Protein AF-A0A0D0N299-F1 (afdb_monomer_lite)

pLDDT: mean 70.15, std 23.51, range [32.84, 98.0]

Organism: Variovorax paradoxus (NCBI:txid34073)

Foldseek 3Di:
DDDDPDPDPDPDPDPPPPPPLVNVLVVLVVVLVVLVVVLVVLVVLLVVLVVQLVVCVVVVNPVSNVVSVVVNVVSVVVNVVSVVVSVVSVVVSVVVVVCPDPDDDDDDDDDPDDPPPPDPPVCVVVPPPPPPDPDPDDDDDDDDDDDDDDDDDDDDDDD

Sequence (159 aa):
MLHADRVRAQAGPLASHIIAPPVQAVRDDDRVEILRQELKRSEEQLQSLVRRKAERLIANDMQGANESEAQRLRTLDDIAGLKREIGMTSAVAGRAIALKPPAPQAKNRPTLNMDAAQAPWWDVYRSRTHAGLPVSRAGSTLSDYGARNAPELPTGVSP

Secondary structure (DSSP, 8-state):
--------------------HHHHHHHHHHHHHHHHHHHHHHHHHHHHHHHHHHHHHHTT-HHHHHHHHHHHHHHHHHHHHHHHHHHHHHHHHHHHHH-PPPP-----------------TTGGGTGGG------------------------------

Structure (mmCIF, N/CA/C/O backbone):
data_AF-A0A0D0N299-F1
#
_entry.id   AF-A0A0D0N299-F1
#
loop_
_atom_site.group_PDB
_atom_site.id
_atom_site.type_symbol
_atom_site.label_atom_id
_atom_site.label_alt_id
_atom_site.label_comp_id
_atom_site.label_asym_id
_atom_site.label_entity_id
_atom_site.label_seq_id
_atom_site.pdbx_PDB_ins_code
_atom_site.Cartn_x
_atom_site.Cartn_y
_atom_site.Cartn_z
_atom_site.occupancy
_atom_site.B_iso_or_equiv
_atom_site.auth_seq_id
_atom_site.auth_comp_id
_atom_site.auth_asym_id
_atom_site.auth_atom_id
_atom_site.pdbx_PDB_model_num
ATOM 1 N N . MET A 1 1 ? -6.117 44.208 -52.120 1.00 37.44 1 MET A N 1
ATOM 2 C CA . MET A 1 1 ? -6.739 43.055 -51.431 1.00 37.44 1 MET A CA 1
ATOM 3 C C . MET A 1 1 ? -5.729 41.920 -51.380 1.00 37.44 1 MET A C 1
ATOM 5 O O . MET A 1 1 ? -4.938 41.782 -52.301 1.00 37.44 1 MET A O 1
ATOM 9 N N . LEU A 1 2 ? -5.691 41.242 -50.237 1.00 38.59 2 LEU A N 1
ATOM 10 C CA . LEU A 1 2 ? -4.533 40.606 -49.602 1.00 38.59 2 LEU A CA 1
ATOM 11 C C . LEU A 1 2 ? -3.988 39.369 -50.337 1.00 38.59 2 LEU A C 1
ATOM 13 O O . LEU A 1 2 ? -4.752 38.532 -50.810 1.00 38.59 2 LEU A O 1
ATOM 17 N N . HIS A 1 3 ? -2.657 39.258 -50.384 1.00 39.25 3 HIS A N 1
ATOM 18 C CA . HIS A 1 3 ? -1.937 38.036 -50.738 1.00 39.25 3 HIS A CA 1
ATOM 19 C C . HIS A 1 3 ? -2.139 36.989 -49.636 1.00 39.25 3 HIS A C 1
ATOM 21 O O . HIS A 1 3 ? -1.927 37.270 -48.459 1.00 39.25 3 HIS A O 1
ATOM 27 N N . ALA A 1 4 ? -2.571 35.789 -50.018 1.00 44.50 4 ALA A N 1
ATOM 28 C CA . ALA A 1 4 ? -2.660 34.652 -49.116 1.00 44.50 4 ALA A CA 1
ATOM 29 C C . ALA A 1 4 ? -1.300 33.942 -49.076 1.00 44.50 4 ALA A C 1
ATOM 31 O O . ALA A 1 4 ? -1.006 33.095 -49.922 1.00 44.50 4 ALA A O 1
ATOM 32 N N . ASP A 1 5 ? -0.472 34.300 -48.095 1.00 44.56 5 ASP A N 1
ATOM 33 C CA . ASP A 1 5 ? 0.748 33.565 -47.772 1.00 44.56 5 ASP A CA 1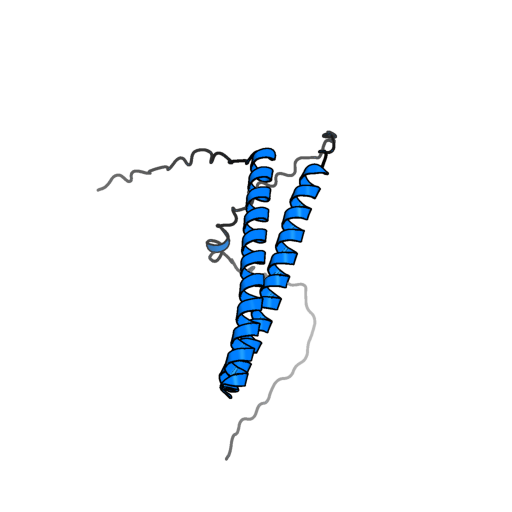
ATOM 34 C C . ASP A 1 5 ? 0.394 32.171 -47.247 1.00 44.56 5 ASP A C 1
ATOM 36 O O . ASP A 1 5 ? -0.141 31.979 -46.152 1.00 44.56 5 ASP A O 1
ATOM 40 N N . ARG A 1 6 ? 0.697 31.160 -48.059 1.00 47.75 6 ARG A N 1
ATOM 41 C CA . ARG A 1 6 ? 0.555 29.751 -47.706 1.00 47.75 6 ARG A CA 1
ATOM 42 C C . ARG A 1 6 ? 1.780 29.327 -46.897 1.00 47.75 6 ARG A C 1
ATOM 44 O O . ARG A 1 6 ? 2.748 28.815 -47.454 1.00 47.75 6 ARG A O 1
ATOM 51 N N . VAL A 1 7 ? 1.738 29.514 -45.578 1.00 51.88 7 VAL A N 1
ATOM 52 C CA . VAL A 1 7 ? 2.758 28.978 -44.662 1.00 51.88 7 VAL A CA 1
ATOM 53 C C . VAL A 1 7 ? 2.653 27.450 -44.644 1.00 51.88 7 VAL A C 1
ATOM 55 O O . VAL A 1 7 ? 1.830 26.855 -43.951 1.00 51.88 7 VAL A O 1
ATOM 58 N N . ARG A 1 8 ? 3.484 26.793 -45.456 1.00 47.22 8 ARG A N 1
ATOM 59 C CA . ARG A 1 8 ? 3.685 25.343 -45.436 1.00 47.22 8 ARG A CA 1
ATOM 60 C C . ARG A 1 8 ? 4.637 25.017 -44.286 1.00 47.22 8 ARG A C 1
ATOM 62 O O . ARG A 1 8 ? 5.850 25.092 -44.453 1.00 47.22 8 ARG A O 1
ATOM 69 N N . ALA A 1 9 ? 4.093 24.657 -43.125 1.00 50.94 9 ALA A N 1
ATOM 70 C CA . ALA A 1 9 ? 4.882 24.082 -42.042 1.00 50.94 9 ALA A CA 1
ATOM 71 C C . ALA A 1 9 ? 5.461 22.736 -42.513 1.00 50.94 9 ALA A C 1
ATOM 73 O O . ALA A 1 9 ? 4.742 21.744 -42.637 1.00 50.94 9 ALA A O 1
ATOM 74 N N . GLN A 1 10 ? 6.754 22.712 -42.838 1.00 46.56 10 GLN A N 1
ATOM 75 C CA . GLN A 1 10 ? 7.488 21.464 -43.009 1.00 46.56 10 GLN A CA 1
ATOM 76 C C . GLN A 1 10 ? 7.673 20.851 -41.621 1.00 46.56 10 GLN A C 1
ATOM 78 O O . GLN A 1 10 ? 8.507 21.303 -40.840 1.00 46.56 10 GLN A O 1
ATOM 83 N N . ALA A 1 11 ? 6.867 19.842 -41.294 1.00 56.28 11 ALA A N 1
ATOM 84 C CA . ALA A 1 11 ? 7.153 18.971 -40.167 1.00 56.28 11 ALA A CA 1
ATOM 85 C C . ALA A 1 11 ? 8.414 18.169 -40.519 1.00 56.28 11 ALA A C 1
ATOM 87 O O . ALA A 1 11 ? 8.369 17.265 -41.354 1.00 56.28 11 ALA A O 1
ATOM 88 N N . GLY A 1 12 ? 9.551 18.555 -39.938 1.00 53.91 12 GLY A N 1
ATOM 89 C CA . GLY A 1 12 ? 10.775 17.763 -40.007 1.00 53.91 12 GLY A CA 1
ATOM 90 C C . GLY A 1 12 ? 10.549 16.368 -39.410 1.00 53.91 12 GLY A C 1
ATOM 91 O O . GLY A 1 12 ? 9.639 16.196 -38.592 1.00 53.91 12 GLY A O 1
ATOM 92 N N . PRO A 1 13 ? 11.343 15.361 -39.810 1.00 51.72 13 PRO A N 1
ATOM 93 C CA . PRO A 1 13 ? 11.196 14.009 -39.294 1.00 51.72 13 PRO A CA 1
ATOM 94 C C . PRO A 1 13 ? 11.339 14.034 -37.769 1.00 51.72 13 PRO A C 1
ATOM 96 O O . PRO A 1 13 ? 12.383 14.412 -37.237 1.00 51.72 13 PRO A O 1
ATOM 99 N N . LEU A 1 14 ? 10.267 13.662 -37.064 1.00 59.59 14 LEU A N 1
ATOM 100 C CA . LEU A 1 14 ? 10.288 13.463 -35.621 1.00 59.59 14 LEU A CA 1
ATOM 101 C C . LEU A 1 14 ? 11.310 12.364 -35.341 1.00 59.59 14 LEU A C 1
ATOM 103 O O . LEU A 1 14 ? 11.082 11.204 -35.680 1.00 59.59 14 LEU A O 1
ATOM 107 N N . ALA A 1 15 ? 12.453 12.738 -34.770 1.00 60.88 15 ALA A N 1
ATOM 108 C CA . ALA A 1 15 ? 13.467 11.792 -34.343 1.00 60.88 15 ALA A CA 1
ATOM 109 C C . ALA A 1 15 ? 12.820 10.815 -33.355 1.00 60.88 15 ALA A C 1
ATOM 111 O O . ALA A 1 15 ? 12.559 11.171 -32.204 1.00 60.88 15 ALA A O 1
ATOM 112 N N . SER A 1 16 ? 12.532 9.594 -33.807 1.00 61.53 16 SER A N 1
ATOM 113 C CA . SER A 1 16 ? 12.065 8.507 -32.957 1.00 61.53 16 SER A CA 1
ATOM 114 C C . SER A 1 16 ? 13.128 8.270 -31.887 1.00 61.53 16 SER A C 1
ATOM 116 O O . SER A 1 16 ? 14.170 7.676 -32.164 1.00 61.53 16 SER A O 1
ATOM 118 N N . HIS A 1 17 ? 12.903 8.789 -30.681 1.00 61.56 17 HIS A N 1
ATOM 119 C CA . HIS A 1 17 ? 13.788 8.571 -29.543 1.00 61.56 17 HIS A CA 1
ATOM 120 C C . HIS A 1 17 ? 13.582 7.140 -29.050 1.00 61.56 17 HIS A C 1
ATOM 122 O O . HIS A 1 17 ? 12.829 6.878 -28.115 1.00 61.56 17 HIS A O 1
ATOM 128 N N . ILE A 1 18 ? 14.221 6.195 -29.734 1.00 73.44 18 ILE A N 1
ATOM 129 C CA . ILE A 1 18 ? 14.328 4.815 -29.279 1.00 73.44 18 ILE A CA 1
ATOM 130 C C . ILE A 1 18 ? 15.305 4.838 -28.105 1.00 73.44 18 ILE A C 1
ATOM 132 O O . ILE A 1 18 ? 16.503 5.056 -28.283 1.00 73.44 18 ILE A O 1
ATOM 136 N N . ILE A 1 19 ? 14.786 4.664 -26.891 1.00 73.94 19 ILE A N 1
ATOM 137 C CA . ILE A 1 19 ? 15.621 4.505 -25.701 1.00 73.94 19 ILE A CA 1
ATOM 138 C C . ILE A 1 19 ? 16.366 3.181 -25.850 1.00 73.94 19 ILE A C 1
ATOM 140 O O . ILE A 1 19 ? 15.757 2.137 -26.086 1.00 73.94 19 ILE A O 1
ATOM 144 N N . ALA A 1 20 ? 17.691 3.226 -25.729 1.00 79.69 20 ALA A N 1
ATOM 145 C CA . ALA A 1 20 ? 18.498 2.023 -25.797 1.00 79.69 20 ALA A CA 1
ATOM 146 C C . ALA A 1 20 ? 18.084 1.054 -24.667 1.00 79.69 20 ALA A C 1
ATOM 148 O O . ALA A 1 20 ? 17.935 1.499 -23.527 1.00 79.69 20 ALA A O 1
ATOM 149 N N . PRO A 1 21 ? 17.961 -0.260 -24.933 1.00 80.81 21 PRO A N 1
ATOM 150 C CA . PRO A 1 21 ? 17.620 -1.260 -23.919 1.00 80.81 21 PRO A CA 1
ATOM 151 C C . PRO A 1 21 ? 18.370 -1.144 -22.575 1.00 80.81 21 PRO A C 1
ATOM 153 O O . PRO A 1 21 ? 17.708 -1.241 -21.544 1.00 80.81 21 PRO A O 1
ATOM 156 N N . PRO A 1 22 ? 19.695 -0.870 -22.518 1.00 79.38 22 PRO A N 1
ATOM 157 C CA . PRO A 1 22 ? 20.379 -0.688 -21.232 1.00 79.38 22 PRO A CA 1
ATOM 158 C C . PRO A 1 22 ? 19.892 0.537 -20.445 1.00 79.38 22 PRO A C 1
ATOM 160 O O . PRO A 1 22 ? 19.849 0.498 -19.222 1.00 79.38 22 PRO A O 1
ATOM 163 N N . VAL A 1 23 ? 19.483 1.613 -21.123 1.00 82.69 23 VAL A N 1
ATOM 164 C CA . VAL A 1 23 ? 18.931 2.811 -20.468 1.00 82.69 23 VAL A CA 1
ATOM 165 C C . VAL A 1 23 ? 17.534 2.528 -19.914 1.00 82.69 23 VAL A C 1
ATOM 167 O O . VAL A 1 23 ? 17.168 3.068 -18.874 1.00 82.69 23 VAL A O 1
ATOM 170 N N . GLN A 1 24 ? 16.759 1.668 -20.581 1.00 85.31 24 GLN A N 1
ATOM 171 C CA . GLN A 1 24 ? 15.460 1.237 -20.073 1.00 85.31 24 GLN A CA 1
ATOM 172 C C . GLN A 1 24 ? 15.607 0.355 -18.825 1.00 85.31 24 GLN A C 1
ATOM 174 O O . GLN A 1 24 ? 14.880 0.572 -17.864 1.00 85.31 24 GLN A O 1
ATOM 179 N N . ALA A 1 25 ? 16.585 -0.556 -18.802 1.00 83.06 25 ALA A N 1
ATOM 180 C CA . ALA A 1 25 ? 16.842 -1.412 -17.642 1.00 83.06 25 ALA A CA 1
ATOM 181 C C . ALA A 1 25 ? 17.165 -0.601 -16.373 1.00 83.06 25 ALA A C 1
ATOM 183 O O . ALA A 1 25 ? 16.574 -0.852 -15.331 1.00 83.06 25 ALA A O 1
ATOM 184 N N . VAL A 1 26 ? 18.010 0.433 -16.481 1.00 88.25 26 VAL A N 1
ATOM 185 C CA . VAL A 1 26 ? 18.323 1.324 -15.344 1.00 88.25 26 VAL A CA 1
ATOM 186 C C . VAL A 1 26 ? 17.066 2.023 -14.811 1.00 88.25 26 VAL A C 1
ATOM 188 O O . VAL A 1 26 ? 16.870 2.113 -13.605 1.00 88.25 26 VAL A O 1
ATOM 191 N N . ARG A 1 27 ? 16.172 2.478 -15.697 1.00 90.50 27 ARG A N 1
ATOM 192 C CA . ARG A 1 27 ? 14.905 3.107 -15.282 1.00 90.50 27 ARG A CA 1
ATOM 193 C C . ARG A 1 27 ? 13.949 2.121 -14.624 1.00 90.50 27 ARG A C 1
ATOM 195 O O . ARG A 1 27 ? 13.213 2.499 -13.716 1.00 90.50 27 ARG A O 1
ATOM 202 N N . ASP A 1 28 ? 13.922 0.888 -15.116 1.00 89.44 28 ASP A N 1
ATOM 203 C CA . ASP A 1 28 ? 13.096 -0.166 -14.539 1.00 89.44 28 ASP A CA 1
ATOM 204 C C . ASP A 1 28 ? 13.610 -0.538 -13.137 1.00 89.44 28 ASP A C 1
ATOM 206 O O . ASP A 1 28 ? 12.798 -0.710 -12.226 1.00 89.44 28 ASP A O 1
ATOM 210 N N . ASP A 1 29 ? 14.931 -0.560 -12.931 1.00 90.38 29 ASP A N 1
ATOM 211 C CA . ASP A 1 29 ? 15.553 -0.743 -11.614 1.00 90.38 29 ASP A CA 1
ATOM 212 C C . ASP A 1 29 ? 15.194 0.405 -10.654 1.00 90.38 29 ASP A C 1
ATOM 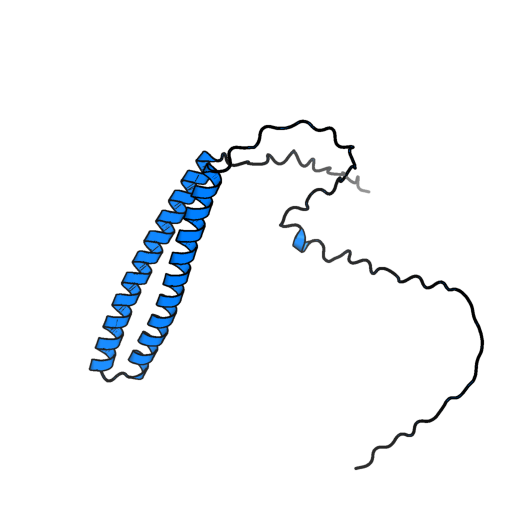214 O O . ASP A 1 29 ? 14.732 0.148 -9.537 1.00 90.38 29 ASP A O 1
ATOM 218 N N . ASP A 1 30 ? 15.305 1.661 -11.103 1.00 93.88 30 ASP A N 1
ATOM 219 C CA . ASP A 1 30 ? 14.897 2.838 -10.320 1.00 93.88 30 ASP A CA 1
ATOM 220 C C . ASP A 1 30 ? 13.414 2.759 -9.923 1.00 93.88 30 ASP A C 1
ATOM 222 O O . ASP A 1 30 ? 13.042 3.024 -8.776 1.00 93.88 30 ASP A O 1
ATOM 226 N N . ARG A 1 31 ? 12.545 2.346 -10.855 1.00 94.88 31 ARG A N 1
ATOM 227 C CA . ARG A 1 31 ? 11.113 2.166 -10.588 1.00 94.88 31 ARG A CA 1
ATOM 228 C C . ARG A 1 31 ? 10.869 1.091 -9.533 1.00 94.88 31 ARG A C 1
ATOM 230 O O . ARG A 1 31 ? 10.040 1.293 -8.648 1.00 94.88 31 ARG A O 1
ATOM 237 N N . VAL A 1 32 ? 11.564 -0.045 -9.612 1.00 94.38 32 VAL A N 1
ATOM 238 C CA . VAL A 1 32 ? 11.444 -1.115 -8.610 1.00 94.38 32 VAL A CA 1
ATOM 239 C C . VAL A 1 32 ? 11.870 -0.615 -7.231 1.00 94.38 32 VAL A C 1
ATOM 241 O O . VAL A 1 32 ? 11.209 -0.937 -6.243 1.00 94.38 32 VAL A O 1
ATOM 244 N N . GLU A 1 33 ? 12.932 0.184 -7.149 1.00 95.62 33 GLU A N 1
ATOM 245 C CA . GLU A 1 33 ? 13.391 0.745 -5.879 1.00 95.62 33 GLU A CA 1
ATOM 246 C C . GLU A 1 33 ? 12.370 1.723 -5.279 1.00 95.62 33 GLU A C 1
ATOM 248 O O . GLU A 1 33 ? 12.040 1.618 -4.097 1.00 95.62 33 GLU A O 1
ATOM 253 N N . ILE A 1 34 ? 11.773 2.595 -6.097 1.00 96.75 34 ILE A N 1
ATOM 254 C CA . ILE A 1 34 ? 10.684 3.484 -5.659 1.00 96.75 34 ILE A CA 1
ATOM 255 C C . ILE A 1 34 ? 9.501 2.668 -5.117 1.00 96.75 34 ILE A C 1
ATOM 257 O O . ILE A 1 34 ? 9.037 2.918 -4.003 1.00 96.75 34 ILE A O 1
ATOM 261 N N . LEU A 1 35 ? 9.058 1.638 -5.845 1.00 96.88 35 LEU A N 1
ATOM 262 C CA . LEU A 1 35 ? 7.946 0.786 -5.410 1.00 96.88 35 LEU A CA 1
ATOM 263 C C . LEU A 1 35 ? 8.247 0.062 -4.087 1.00 96.88 35 LEU A C 1
ATOM 265 O O . LEU A 1 35 ? 7.356 -0.121 -3.257 1.00 96.88 35 LEU A O 1
ATOM 269 N N . ARG A 1 36 ? 9.503 -0.336 -3.848 1.00 97.12 36 ARG A N 1
ATOM 270 C CA . ARG A 1 36 ? 9.925 -0.930 -2.567 1.00 97.12 36 ARG A CA 1
ATOM 271 C C . ARG A 1 36 ? 9.866 0.074 -1.421 1.00 97.12 36 ARG A C 1
ATOM 273 O O . ARG A 1 36 ? 9.441 -0.285 -0.322 1.00 97.12 36 ARG A O 1
ATOM 280 N N . GLN A 1 37 ? 10.265 1.319 -1.662 1.00 98.00 37 GLN A N 1
ATOM 281 C CA . GLN A 1 37 ? 10.177 2.385 -0.662 1.00 98.00 37 GLN A CA 1
ATOM 282 C C . GLN A 1 37 ? 8.719 2.705 -0.311 1.00 98.00 37 GLN A C 1
ATOM 284 O O . GLN A 1 37 ? 8.382 2.843 0.867 1.00 98.00 37 GLN A O 1
ATOM 289 N N . GLU A 1 38 ? 7.836 2.757 -1.309 1.00 97.81 38 GLU A N 1
ATOM 290 C CA . GLU A 1 38 ? 6.395 2.942 -1.108 1.00 97.81 38 GLU A CA 1
ATOM 291 C C . GLU A 1 38 ? 5.758 1.775 -0.349 1.00 97.81 38 GLU A C 1
ATOM 293 O O . GLU A 1 38 ? 4.945 1.990 0.558 1.00 97.81 38 GLU A O 1
ATOM 298 N N . LEU A 1 39 ? 6.171 0.543 -0.659 1.00 97.75 39 LEU A N 1
ATOM 299 C CA . LEU A 1 39 ? 5.739 -0.644 0.071 1.00 97.75 39 LEU A CA 1
ATOM 300 C C . LEU A 1 39 ? 6.128 -0.546 1.550 1.00 97.75 39 LEU A C 1
ATOM 302 O O . LEU A 1 39 ? 5.269 -0.708 2.416 1.00 97.75 39 LEU A O 1
ATOM 306 N N . LYS A 1 40 ? 7.389 -0.210 1.842 1.00 97.94 40 LYS A N 1
ATOM 307 C CA . LYS A 1 40 ? 7.869 -0.039 3.218 1.00 97.94 40 LYS A CA 1
ATOM 308 C C . LYS A 1 40 ? 7.069 1.031 3.966 1.00 97.94 40 LYS A C 1
ATOM 310 O O . LYS A 1 40 ? 6.618 0.791 5.083 1.00 97.94 40 LYS A O 1
ATOM 315 N N . ARG A 1 41 ? 6.830 2.187 3.338 1.00 98.00 41 ARG A N 1
ATOM 316 C CA . ARG A 1 41 ? 6.017 3.265 3.928 1.00 98.00 41 ARG A CA 1
ATOM 317 C C . ARG A 1 41 ? 4.585 2.800 4.226 1.00 98.00 41 ARG A C 1
ATOM 319 O O . ARG A 1 41 ? 4.033 3.143 5.270 1.00 98.00 41 ARG A O 1
ATOM 326 N N . SER A 1 42 ? 3.989 2.005 3.340 1.00 97.38 42 SER A N 1
ATOM 327 C CA . SER A 1 42 ? 2.638 1.461 3.533 1.00 97.38 42 SER A CA 1
ATOM 328 C C . SER A 1 42 ? 2.587 0.436 4.674 1.00 97.38 42 SER A C 1
ATOM 330 O O . SER A 1 42 ? 1.643 0.430 5.466 1.00 97.38 42 SER A O 1
ATOM 332 N N . GLU A 1 43 ? 3.620 -0.397 4.815 1.00 97.31 43 GLU A N 1
ATOM 333 C CA . GLU A 1 43 ? 3.761 -1.341 5.931 1.00 97.31 43 GLU A CA 1
ATOM 334 C C . GLU A 1 43 ? 3.945 -0.613 7.279 1.00 97.31 43 GLU A C 1
ATOM 336 O O . GLU A 1 43 ? 3.323 -0.986 8.276 1.00 97.31 43 GLU A O 1
ATOM 341 N N . GLU A 1 44 ? 4.715 0.477 7.316 1.00 97.62 44 GLU A N 1
ATOM 342 C CA . GLU A 1 44 ? 4.838 1.350 8.495 1.00 97.62 44 GLU A CA 1
ATOM 343 C C . GLU A 1 44 ? 3.497 2.020 8.847 1.00 97.62 44 GLU A C 1
ATOM 345 O O . GLU A 1 44 ? 3.084 2.052 10.013 1.00 97.62 44 GLU A O 1
ATOM 350 N N . GLN A 1 45 ? 2.759 2.497 7.838 1.00 96.62 45 GLN A N 1
ATOM 351 C CA . GLN A 1 45 ? 1.419 3.049 8.026 1.00 96.62 45 GLN A CA 1
ATOM 352 C C . GLN A 1 45 ? 0.468 2.010 8.634 1.00 96.62 45 GLN A C 1
ATOM 354 O O . GLN A 1 45 ? -0.280 2.341 9.558 1.00 96.62 45 GLN A O 1
ATOM 359 N N . LEU A 1 46 ? 0.526 0.753 8.189 1.00 97.06 46 LEU A N 1
ATOM 360 C CA . LEU A 1 46 ? -0.284 -0.335 8.737 1.00 97.06 46 LEU A CA 1
ATOM 361 C C . LEU A 1 46 ? -0.050 -0.516 10.246 1.00 97.06 46 LEU A C 1
ATOM 363 O O . LEU A 1 46 ? -1.012 -0.618 11.012 1.00 97.06 46 LEU A O 1
ATOM 367 N N . GLN A 1 47 ? 1.210 -0.499 10.690 1.00 95.50 47 GLN A N 1
ATOM 368 C CA . GLN A 1 47 ? 1.553 -0.591 12.114 1.00 95.50 47 GLN A CA 1
ATOM 369 C C . GLN A 1 47 ? 0.993 0.595 12.909 1.00 95.50 47 GLN A C 1
ATOM 371 O O . GLN A 1 47 ? 0.432 0.415 13.994 1.00 95.50 47 GLN A O 1
ATOM 376 N N . SER A 1 48 ? 1.078 1.804 12.348 1.00 96.62 48 SER A N 1
ATOM 377 C CA . SER A 1 48 ? 0.525 3.003 12.985 1.00 96.62 48 SER A CA 1
ATOM 378 C C . SER A 1 48 ? -0.998 2.925 13.166 1.00 96.62 48 SER A C 1
ATOM 380 O O . SER A 1 48 ? -1.514 3.334 14.205 1.00 96.62 48 SER A O 1
ATOM 382 N N . LEU A 1 49 ? -1.724 2.343 12.203 1.00 96.06 49 LEU A N 1
ATOM 383 C CA . LEU A 1 49 ? -3.179 2.173 12.269 1.00 96.06 49 LEU A CA 1
ATOM 384 C C . LEU A 1 49 ? -3.590 1.150 13.327 1.00 96.06 49 LEU A C 1
ATOM 386 O O . LEU A 1 49 ? -4.564 1.373 14.045 1.00 96.06 49 LEU A O 1
ATOM 390 N N . VAL A 1 50 ? -2.826 0.063 13.476 1.00 95.94 50 VAL A N 1
ATOM 391 C CA . VAL A 1 50 ? -3.042 -0.918 14.551 1.00 95.94 50 VAL A CA 1
ATOM 392 C C . VAL A 1 50 ? -2.874 -0.258 15.918 1.00 95.94 50 VAL A C 1
ATOM 394 O O . VAL A 1 50 ? -3.732 -0.421 16.787 1.00 95.94 50 VAL A O 1
ATOM 397 N N . ARG A 1 51 ? -1.816 0.542 16.093 1.00 96.50 51 ARG A N 1
ATOM 398 C CA . ARG A 1 51 ? -1.586 1.289 17.334 1.00 96.50 51 ARG A CA 1
ATOM 399 C C . ARG A 1 51 ? -2.713 2.287 17.616 1.00 96.50 51 ARG A C 1
ATOM 401 O O . ARG A 1 51 ? -3.259 2.276 18.714 1.00 96.50 51 ARG A O 1
ATOM 408 N N . ARG A 1 52 ? -3.117 3.087 16.624 1.00 95.62 52 ARG A N 1
ATOM 409 C CA . ARG A 1 52 ? -4.226 4.050 16.763 1.00 95.62 52 ARG A CA 1
ATOM 410 C C . ARG A 1 52 ? -5.543 3.372 17.114 1.00 95.62 52 ARG A C 1
ATOM 412 O O . ARG A 1 52 ? -6.280 3.880 17.950 1.00 95.62 52 ARG A O 1
ATOM 419 N N . LYS A 1 53 ? -5.839 2.213 16.520 1.00 96.50 53 LYS A N 1
ATOM 420 C CA . LYS A 1 53 ? -7.023 1.430 16.886 1.00 96.50 53 LYS A CA 1
ATOM 421 C C . LYS A 1 53 ? -6.978 1.027 18.360 1.00 96.50 53 LYS A C 1
ATOM 423 O O . LYS A 1 53 ? -7.974 1.200 19.051 1.00 96.50 53 LYS A O 1
ATOM 428 N N . ALA A 1 54 ? -5.842 0.521 18.842 1.00 96.25 54 ALA A N 1
ATOM 429 C CA . ALA A 1 54 ? -5.685 0.153 20.248 1.00 96.25 54 ALA A CA 1
ATOM 430 C C . ALA A 1 54 ? -5.866 1.364 21.182 1.00 96.25 54 ALA A C 1
ATOM 432 O O . ALA A 1 54 ? -6.615 1.277 22.150 1.00 96.25 54 ALA A O 1
ATOM 433 N N . GLU A 1 55 ? -5.257 2.507 20.854 1.00 96.50 55 GLU A N 1
ATOM 434 C CA . GLU A 1 55 ? -5.411 3.763 21.605 1.00 96.50 55 GLU A CA 1
ATOM 435 C C . GLU A 1 55 ? -6.878 4.226 21.655 1.00 96.50 55 GLU A C 1
ATOM 437 O O . GLU A 1 55 ? -7.377 4.594 22.718 1.00 96.50 55 GLU A O 1
ATOM 442 N N . ARG A 1 56 ? -7.604 4.139 20.534 1.00 96.06 56 ARG A N 1
ATOM 443 C CA . ARG A 1 56 ? -9.029 4.501 20.460 1.00 96.06 56 ARG A CA 1
ATOM 444 C C . ARG A 1 56 ? -9.929 3.536 21.231 1.00 96.06 56 ARG A C 1
ATOM 446 O O . ARG A 1 56 ? -10.857 3.983 21.896 1.00 96.06 56 ARG A O 1
ATOM 453 N N . LEU A 1 57 ? -9.625 2.237 21.218 1.00 96.12 57 LEU A N 1
ATOM 454 C CA . LEU A 1 57 ? -10.333 1.253 22.045 1.00 96.12 57 LEU A CA 1
ATOM 455 C C . LEU A 1 57 ? -10.133 1.519 23.543 1.00 96.12 57 LEU A C 1
ATOM 457 O O . LEU A 1 57 ? -11.090 1.417 24.304 1.00 96.12 57 LEU A O 1
ATOM 461 N N . ILE A 1 58 ? -8.927 1.917 23.964 1.00 96.88 58 ILE A N 1
ATOM 462 C CA . ILE A 1 58 ? -8.656 2.324 25.355 1.00 96.88 58 ILE A CA 1
ATOM 463 C C . ILE A 1 58 ? -9.456 3.582 25.721 1.00 96.88 58 ILE A C 1
ATOM 465 O O . ILE A 1 58 ? -9.985 3.674 26.825 1.00 96.88 58 ILE A O 1
ATOM 469 N N . ALA A 1 59 ? -9.596 4.527 24.788 1.00 96.75 59 ALA A N 1
ATOM 470 C CA . ALA A 1 59 ? -10.419 5.725 24.956 1.00 96.75 59 ALA A CA 1
ATOM 471 C C . ALA A 1 59 ? -11.939 5.469 24.835 1.00 96.75 59 ALA A C 1
ATOM 473 O O . ALA A 1 59 ? -12.717 6.417 24.918 1.00 96.75 59 ALA A O 1
ATOM 474 N N . ASN A 1 60 ? -12.366 4.214 24.635 1.00 94.88 60 ASN A N 1
ATOM 475 C CA . ASN A 1 60 ? -13.754 3.818 24.367 1.00 94.88 60 ASN A CA 1
ATOM 476 C C . ASN A 1 60 ? -14.382 4.519 23.136 1.00 94.88 60 ASN A C 1
ATOM 478 O O . ASN A 1 60 ? -15.602 4.639 23.017 1.00 94.88 60 ASN A O 1
ATOM 482 N N . ASP A 1 61 ? -13.547 4.972 22.198 1.00 97.44 61 ASP A N 1
ATOM 483 C CA . ASP A 1 61 ? -13.952 5.559 20.922 1.00 97.44 61 ASP A CA 1
ATOM 484 C C . ASP A 1 61 ? -14.139 4.451 19.873 1.00 97.44 61 ASP A C 1
ATOM 486 O O . ASP A 1 61 ? -13.259 4.140 19.061 1.00 97.44 61 ASP A O 1
ATOM 490 N N . MET A 1 62 ? -15.315 3.821 19.909 1.00 96.31 62 MET A N 1
ATOM 491 C CA . MET A 1 62 ? -15.665 2.726 18.998 1.00 96.31 62 MET A CA 1
ATOM 492 C C . MET A 1 62 ? -15.774 3.173 17.538 1.00 96.31 62 MET A C 1
ATOM 494 O O . MET A 1 62 ? -15.407 2.415 16.637 1.00 96.31 62 MET A O 1
ATOM 498 N N . GLN A 1 63 ? -16.247 4.397 17.283 1.00 97.19 63 GLN A N 1
ATOM 499 C CA . GLN A 1 63 ? -16.337 4.920 15.921 1.00 97.19 63 GLN A CA 1
ATOM 500 C C . GLN A 1 63 ? -14.938 5.095 15.336 1.00 97.19 63 GLN A C 1
ATOM 502 O O . GLN A 1 63 ? -14.643 4.580 14.254 1.00 97.19 63 GLN A O 1
ATOM 507 N N . GLY A 1 64 ? -14.042 5.734 16.080 1.00 96.25 64 GLY A N 1
ATOM 508 C CA . GLY A 1 64 ? -12.684 5.916 15.622 1.00 96.25 64 GLY A CA 1
ATOM 509 C C . GLY A 1 64 ? -11.905 4.596 15.517 1.00 96.25 64 GLY A C 1
ATOM 510 O O . GLY A 1 64 ? -11.043 4.463 14.636 1.00 96.25 64 GLY A O 1
ATOM 511 N N . ALA A 1 65 ? -12.181 3.602 16.362 1.00 96.06 65 ALA A N 1
ATOM 512 C CA . ALA A 1 65 ? -11.601 2.267 16.216 1.00 96.06 65 ALA A CA 1
ATOM 513 C C . ALA A 1 65 ? -12.033 1.599 14.894 1.00 96.06 65 ALA A C 1
ATOM 515 O O . ALA A 1 65 ? -11.195 1.018 14.197 1.00 96.06 65 ALA A O 1
ATOM 516 N N . ASN A 1 66 ? -13.305 1.743 14.509 1.00 96.75 66 ASN A N 1
ATOM 517 C CA . ASN A 1 66 ? -13.837 1.227 13.245 1.00 96.75 66 ASN A CA 1
ATOM 518 C C . ASN A 1 66 ? -13.249 1.949 12.026 1.00 96.75 66 ASN A C 1
ATOM 520 O O . ASN A 1 66 ? -12.878 1.300 11.050 1.00 96.75 66 ASN A O 1
ATOM 524 N N . GLU A 1 67 ? -13.096 3.273 12.085 1.00 96.81 67 GLU A N 1
ATOM 525 C CA . GLU A 1 67 ? -12.443 4.052 11.024 1.00 96.81 67 GLU A CA 1
ATOM 526 C C . GLU A 1 67 ? -10.987 3.621 10.811 1.00 96.81 67 GLU A C 1
ATOM 528 O O . GLU A 1 67 ? -10.543 3.452 9.672 1.00 96.81 67 GLU A O 1
ATOM 533 N N . SER A 1 68 ? -10.257 3.390 11.909 1.00 95.75 68 SER A N 1
ATOM 534 C CA . SER A 1 68 ? -8.869 2.918 11.859 1.00 95.75 68 SER A CA 1
ATOM 535 C C . SER A 1 68 ? -8.778 1.526 11.228 1.00 95.75 68 SER A C 1
ATOM 537 O O . SER A 1 68 ? -7.877 1.275 10.430 1.00 95.75 68 SER A O 1
ATOM 539 N N . GLU A 1 69 ? -9.729 0.633 11.525 1.00 95.94 69 GLU A N 1
ATOM 540 C CA . GLU A 1 69 ? -9.801 -0.688 10.888 1.00 95.94 69 GLU A CA 1
ATOM 541 C C . GLU A 1 69 ? -10.165 -0.590 9.399 1.00 95.94 69 GLU A C 1
ATOM 543 O O . GLU A 1 69 ? -9.532 -1.238 8.571 1.00 95.94 69 GLU A O 1
ATOM 548 N N . ALA A 1 70 ? -11.126 0.258 9.026 1.00 97.12 70 ALA A N 1
ATOM 549 C CA . ALA A 1 70 ? -11.485 0.468 7.624 1.00 97.12 70 ALA A CA 1
ATOM 550 C C . ALA A 1 70 ? -10.303 1.022 6.811 1.00 97.12 70 ALA A C 1
ATOM 552 O O . ALA A 1 70 ? -10.085 0.639 5.661 1.00 97.12 70 ALA A O 1
ATOM 553 N N . GLN A 1 71 ? -9.507 1.916 7.404 1.00 97.12 71 GLN A N 1
ATOM 554 C CA . GLN A 1 71 ? -8.268 2.383 6.789 1.00 97.12 71 GLN A CA 1
ATOM 555 C C . GLN A 1 71 ? -7.214 1.272 6.711 1.00 97.12 71 GLN A C 1
ATOM 557 O O . GLN A 1 71 ? -6.544 1.162 5.688 1.00 97.12 71 GLN A O 1
ATOM 562 N N . ARG A 1 72 ? -7.116 0.410 7.733 1.00 97.19 72 ARG A N 1
ATOM 563 C CA . ARG A 1 72 ? -6.213 -0.750 7.743 1.00 97.19 72 ARG A CA 1
ATOM 564 C C . ARG A 1 72 ? -6.479 -1.683 6.564 1.00 97.19 72 ARG A C 1
ATOM 566 O O . ARG A 1 72 ? -5.535 -2.074 5.886 1.00 97.19 72 ARG A O 1
ATOM 573 N N . LEU A 1 73 ? -7.747 -2.004 6.305 1.00 97.31 73 LEU A N 1
ATOM 574 C CA . LEU A 1 73 ? -8.148 -2.869 5.191 1.00 97.31 73 LEU A CA 1
ATOM 575 C C . LEU A 1 73 ? -7.755 -2.271 3.834 1.00 97.31 73 LEU A C 1
ATOM 577 O O . LEU A 1 73 ? -7.131 -2.955 3.032 1.00 97.31 73 LEU A O 1
ATOM 581 N N . ARG A 1 74 ? -8.009 -0.974 3.620 1.00 97.50 74 ARG A N 1
ATOM 582 C CA . ARG A 1 74 ? -7.580 -0.279 2.392 1.00 97.50 74 ARG A CA 1
ATOM 583 C C . ARG A 1 74 ? -6.063 -0.315 2.204 1.00 97.50 74 ARG A C 1
ATOM 585 O O . ARG A 1 74 ? -5.589 -0.660 1.132 1.00 97.50 74 ARG A O 1
ATOM 592 N N . THR A 1 75 ? -5.298 -0.048 3.264 1.00 97.50 75 THR A N 1
ATOM 593 C CA . THR A 1 75 ? -3.829 -0.117 3.203 1.00 97.50 75 THR A CA 1
ATOM 594 C C . THR A 1 75 ? -3.323 -1.534 2.893 1.00 97.50 75 THR A C 1
ATOM 596 O O . THR A 1 75 ? -2.299 -1.678 2.231 1.00 97.50 75 THR A O 1
ATOM 599 N N . LEU A 1 76 ? -4.024 -2.592 3.316 1.00 97.94 76 LEU A N 1
ATOM 600 C CA . LEU A 1 76 ? -3.678 -3.966 2.929 1.00 97.94 76 LEU A CA 1
ATOM 601 C C . LEU A 1 76 ? -3.906 -4.226 1.434 1.00 97.94 76 LEU A C 1
ATOM 603 O O . LEU A 1 76 ? -3.069 -4.877 0.803 1.00 97.94 76 LEU A O 1
ATOM 607 N N . ASP A 1 77 ? -4.989 -3.697 0.866 1.00 97.56 77 ASP A N 1
ATOM 608 C CA . ASP A 1 77 ? -5.257 -3.791 -0.572 1.00 97.56 77 ASP A CA 1
ATOM 609 C C . ASP A 1 77 ? -4.195 -3.039 -1.389 1.00 97.56 77 ASP A C 1
ATOM 611 O O . ASP A 1 77 ? -3.685 -3.578 -2.378 1.00 97.56 77 ASP A O 1
ATOM 615 N N . ASP A 1 78 ? -3.790 -1.850 -0.931 1.00 96.94 78 ASP A N 1
ATOM 616 C CA . ASP A 1 78 ? -2.711 -1.060 -1.537 1.00 96.94 78 ASP A CA 1
ATOM 617 C C . ASP A 1 78 ? -1.377 -1.826 -1.507 1.00 96.94 78 ASP A C 1
ATOM 619 O O . ASP A 1 78 ? -0.705 -1.960 -2.531 1.00 96.94 78 ASP A O 1
ATOM 623 N N . ILE A 1 79 ? -1.022 -2.422 -0.360 1.00 97.75 79 ILE A N 1
ATOM 624 C CA . ILE A 1 79 ? 0.169 -3.277 -0.211 1.00 97.75 79 ILE A CA 1
ATOM 625 C C . ILE A 1 79 ? 0.126 -4.454 -1.192 1.00 97.75 79 ILE A C 1
ATOM 627 O O . ILE A 1 79 ? 1.137 -4.783 -1.820 1.00 97.75 79 ILE A O 1
ATOM 631 N N . ALA A 1 80 ? -1.029 -5.105 -1.341 1.00 97.81 80 ALA A N 1
ATOM 632 C CA . ALA A 1 80 ? -1.187 -6.192 -2.298 1.00 97.81 80 ALA A CA 1
ATOM 633 C C . ALA A 1 80 ? -1.027 -5.698 -3.747 1.00 97.81 80 ALA A C 1
ATOM 635 O O . ALA A 1 80 ? -0.431 -6.399 -4.567 1.00 97.81 80 ALA A O 1
ATOM 636 N N . GLY A 1 81 ? -1.519 -4.495 -4.059 1.00 97.38 81 GLY A N 1
ATOM 637 C CA . GLY A 1 81 ? -1.300 -3.809 -5.334 1.00 97.38 81 GLY A CA 1
ATOM 638 C C . GLY A 1 81 ? 0.178 -3.567 -5.628 1.00 97.38 81 GLY A C 1
ATOM 639 O O . GLY A 1 81 ? 0.678 -4.040 -6.650 1.00 97.38 81 GLY A O 1
ATOM 640 N N . LEU A 1 82 ? 0.893 -2.935 -4.696 1.00 97.12 82 LEU A N 1
ATOM 641 C CA . LEU A 1 82 ? 2.325 -2.645 -4.815 1.00 97.12 82 LEU A CA 1
ATOM 642 C C . LEU A 1 82 ? 3.154 -3.921 -4.997 1.00 97.12 82 LEU A C 1
ATOM 644 O O . LEU A 1 82 ? 4.017 -3.987 -5.870 1.00 97.12 82 LEU A O 1
ATOM 648 N N . LYS A 1 83 ? 2.855 -4.985 -4.240 1.00 97.00 83 LYS A N 1
ATOM 649 C CA . LYS A 1 83 ? 3.540 -6.282 -4.390 1.00 97.00 83 LYS A CA 1
ATOM 650 C C . LYS A 1 83 ? 3.345 -6.885 -5.783 1.00 97.00 83 LYS A C 1
ATOM 652 O O . LYS A 1 83 ? 4.297 -7.430 -6.345 1.00 97.00 83 LYS A O 1
ATOM 657 N N . ARG A 1 84 ? 2.143 -6.771 -6.361 1.00 97.00 84 ARG A N 1
ATOM 658 C CA . ARG A 1 84 ? 1.890 -7.205 -7.746 1.00 97.00 84 ARG A CA 1
ATOM 659 C C . ARG A 1 84 ? 2.674 -6.363 -8.746 1.00 97.00 84 ARG A C 1
ATOM 661 O O . ARG A 1 84 ? 3.275 -6.933 -9.651 1.00 97.00 84 ARG A O 1
ATOM 668 N N . GLU A 1 85 ? 2.704 -5.044 -8.578 1.00 94.69 85 GLU A N 1
ATOM 669 C CA . GLU A 1 85 ? 3.420 -4.151 -9.493 1.00 94.69 85 GLU A CA 1
ATOM 670 C C . GLU A 1 85 ? 4.935 -4.385 -9.471 1.00 94.69 85 GLU A C 1
ATOM 672 O O . GLU A 1 85 ? 5.558 -4.460 -10.533 1.00 94.69 85 GLU A O 1
ATOM 677 N N . ILE A 1 86 ? 5.519 -4.598 -8.288 1.00 94.19 86 ILE A N 1
ATOM 678 C CA . ILE A 1 86 ? 6.925 -5.003 -8.146 1.00 94.19 86 ILE A CA 1
ATOM 679 C C . ILE A 1 86 ? 7.167 -6.309 -8.908 1.00 94.19 86 ILE A C 1
ATOM 681 O O . ILE A 1 86 ? 8.076 -6.380 -9.734 1.00 94.19 86 ILE A O 1
ATOM 685 N N . GLY A 1 87 ? 6.323 -7.325 -8.693 1.00 90.81 87 GLY A N 1
ATOM 686 C CA . GLY A 1 87 ? 6.436 -8.609 -9.386 1.00 90.81 87 GLY A CA 1
ATOM 687 C C . GLY A 1 87 ? 6.349 -8.481 -10.910 1.00 90.81 87 GLY A C 1
ATOM 688 O O . GLY A 1 87 ? 7.148 -9.082 -11.626 1.00 90.81 87 GLY A O 1
ATOM 689 N N . MET A 1 88 ? 5.424 -7.661 -11.416 1.00 89.06 88 MET A N 1
ATOM 690 C CA . MET A 1 88 ? 5.266 -7.410 -12.851 1.00 89.06 88 MET A CA 1
ATOM 691 C C . MET A 1 88 ? 6.467 -6.664 -13.439 1.00 89.06 88 MET A C 1
ATOM 693 O O . MET A 1 88 ? 6.974 -7.063 -14.486 1.00 89.06 88 MET A O 1
ATOM 697 N N . THR A 1 89 ? 6.951 -5.623 -12.761 1.00 87.38 89 THR A N 1
ATOM 698 C CA . THR A 1 89 ? 8.083 -4.810 -13.232 1.00 87.38 89 THR A CA 1
ATOM 699 C C . THR A 1 89 ? 9.368 -5.639 -13.262 1.00 87.38 89 THR A C 1
ATOM 701 O O . THR A 1 89 ? 10.067 -5.667 -14.275 1.00 87.38 89 THR A O 1
ATOM 704 N N . SER A 1 90 ? 9.628 -6.428 -12.214 1.00 81.94 90 SER A N 1
ATOM 705 C CA . SER A 1 90 ? 10.777 -7.339 -12.174 1.00 81.94 90 SER A CA 1
ATOM 706 C C . SER A 1 90 ? 10.682 -8.471 -13.210 1.00 81.94 90 SER A C 1
ATOM 708 O O . SER A 1 90 ? 11.691 -8.848 -13.806 1.00 81.94 90 SER A O 1
ATOM 710 N N . ALA A 1 91 ? 9.484 -9.005 -13.478 1.00 77.62 91 ALA A N 1
ATOM 711 C CA . ALA A 1 91 ? 9.297 -10.044 -14.494 1.00 77.62 91 ALA A CA 1
ATOM 712 C C . ALA A 1 91 ? 9.512 -9.523 -15.927 1.00 77.62 91 ALA A C 1
ATOM 714 O O . ALA A 1 91 ? 10.057 -10.239 -16.771 1.00 77.62 91 ALA A O 1
ATOM 715 N N . VAL A 1 92 ? 9.113 -8.278 -16.212 1.00 68.69 92 VAL A N 1
ATOM 716 C CA . VAL A 1 92 ? 9.341 -7.634 -17.516 1.00 68.69 92 VAL A CA 1
ATOM 717 C C . VAL A 1 92 ? 10.833 -7.387 -17.750 1.00 68.69 92 VAL A C 1
ATOM 719 O O . VAL A 1 92 ? 11.325 -7.723 -18.831 1.00 68.69 92 VAL A O 1
ATOM 722 N N . ALA A 1 93 ? 11.567 -6.928 -16.731 1.00 61.41 93 ALA A N 1
ATOM 723 C CA . ALA A 1 93 ? 13.023 -6.783 -16.794 1.00 61.41 93 ALA A CA 1
ATOM 724 C C . ALA A 1 93 ? 13.725 -8.126 -17.091 1.00 61.41 93 ALA A C 1
ATOM 726 O O . ALA A 1 93 ? 14.578 -8.208 -17.976 1.00 61.41 93 ALA A O 1
ATOM 727 N N . GLY A 1 94 ? 13.298 -9.219 -16.444 1.00 58.94 94 GLY A N 1
ATOM 728 C CA . GLY A 1 94 ? 13.828 -10.564 -16.709 1.00 58.94 94 GLY A CA 1
ATOM 729 C C . GLY A 1 94 ? 13.503 -11.106 -18.110 1.00 58.94 94 GLY A C 1
ATOM 730 O O . GLY A 1 94 ? 14.322 -11.793 -18.724 1.00 58.94 94 GLY A O 1
ATOM 731 N N . ARG A 1 95 ? 12.327 -10.775 -18.664 1.00 54.81 95 ARG A N 1
ATOM 732 C CA . ARG A 1 95 ? 11.908 -11.225 -20.005 1.00 54.81 95 ARG A CA 1
ATOM 733 C C . ARG A 1 95 ? 12.619 -10.477 -21.134 1.00 54.81 95 ARG A C 1
ATOM 735 O O . ARG A 1 95 ? 12.885 -11.083 -22.171 1.00 54.81 95 ARG A O 1
ATOM 742 N N . ALA A 1 96 ? 12.953 -9.202 -20.937 1.00 52.59 96 ALA A N 1
ATOM 743 C CA . ALA A 1 96 ? 13.717 -8.414 -21.906 1.00 52.59 96 ALA A CA 1
ATOM 744 C C . ALA A 1 96 ? 15.130 -8.986 -22.141 1.00 52.59 96 ALA A C 1
ATOM 746 O O . ALA A 1 96 ? 15.634 -8.938 -23.260 1.00 52.59 96 ALA A O 1
ATOM 747 N N . ILE A 1 97 ? 15.731 -9.604 -21.119 1.00 52.78 97 ILE A N 1
ATOM 748 C CA . ILE A 1 97 ? 17.055 -10.244 -21.201 1.00 52.78 97 ILE A CA 1
ATOM 749 C C . ILE A 1 97 ? 16.986 -11.605 -21.923 1.00 52.78 97 ILE A C 1
ATOM 751 O O . ILE A 1 97 ? 17.931 -12.003 -22.604 1.00 52.78 97 ILE A O 1
ATOM 755 N N . ALA A 1 98 ? 15.861 -12.320 -21.823 1.00 51.53 98 ALA A N 1
ATOM 756 C CA . ALA A 1 98 ? 15.699 -13.663 -22.388 1.00 51.53 98 ALA A CA 1
ATOM 757 C C . ALA A 1 98 ? 15.380 -13.690 -23.897 1.00 51.53 98 ALA A C 1
ATOM 759 O O . ALA A 1 98 ? 15.504 -14.736 -24.539 1.00 51.53 98 ALA A O 1
ATOM 760 N N . LEU A 1 99 ? 14.980 -12.565 -24.495 1.00 49.06 99 LEU A N 1
ATOM 761 C CA . LEU A 1 99 ? 14.695 -12.483 -25.927 1.00 49.06 99 LEU A CA 1
ATOM 762 C C . LEU A 1 99 ? 15.977 -12.184 -26.710 1.00 49.06 99 LEU A C 1
ATOM 764 O O . LEU A 1 99 ? 16.209 -11.074 -27.182 1.00 49.06 99 LEU A O 1
ATOM 768 N N . LYS A 1 100 ? 16.799 -13.221 -26.900 1.00 51.06 100 LYS A N 1
ATOM 769 C CA . LYS A 1 100 ? 17.776 -13.247 -27.994 1.00 51.06 100 LYS A CA 1
ATOM 770 C C . LYS A 1 100 ? 16.997 -13.039 -29.302 1.00 51.06 100 LYS A C 1
ATOM 772 O O . LYS A 1 100 ? 16.100 -13.842 -29.574 1.00 51.06 100 LYS A O 1
ATOM 777 N N . PRO A 1 101 ? 17.268 -11.991 -30.100 1.00 47.62 101 PRO A N 1
ATOM 778 C CA . PRO A 1 101 ? 16.527 -11.781 -31.334 1.00 47.62 101 PRO A CA 1
ATOM 779 C C . PRO A 1 101 ? 16.761 -12.995 -32.246 1.00 47.62 101 PRO A C 1
ATOM 781 O O . PRO A 1 101 ? 17.921 -13.366 -32.466 1.00 47.62 101 PRO A O 1
ATOM 784 N N . PRO A 1 102 ? 15.707 -13.664 -32.751 1.00 46.22 102 PRO A N 1
ATOM 785 C 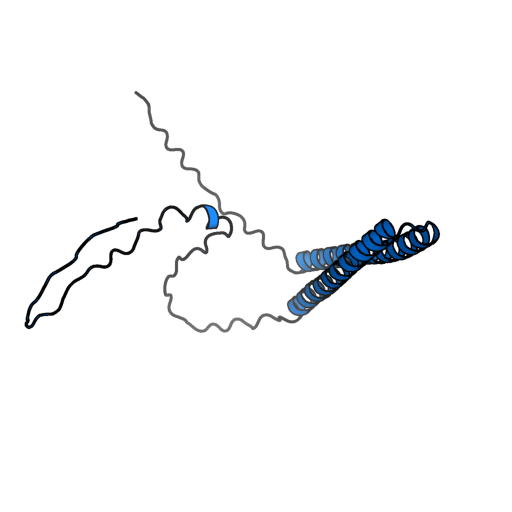CA . PRO A 1 102 ? 15.900 -14.688 -33.761 1.00 46.22 102 PRO A CA 1
ATOM 786 C C . PRO A 1 102 ? 16.544 -14.030 -34.984 1.00 46.22 102 PRO A C 1
ATOM 788 O O . PRO A 1 102 ? 16.128 -12.954 -35.416 1.00 46.22 102 PRO A O 1
ATOM 791 N N . ALA A 1 103 ? 17.593 -14.667 -35.507 1.00 50.38 103 ALA A N 1
ATOM 792 C CA . ALA A 1 103 ? 18.306 -14.211 -36.693 1.00 50.38 103 ALA A CA 1
ATOM 793 C C . ALA A 1 103 ? 17.316 -13.899 -37.835 1.00 50.38 103 ALA A C 1
ATOM 795 O O . ALA A 1 103 ? 16.355 -14.656 -38.020 1.00 50.38 103 ALA A O 1
ATOM 796 N N . PRO A 1 104 ? 17.528 -12.822 -38.614 1.00 49.94 104 PRO A N 1
ATOM 797 C CA . PRO A 1 104 ? 16.629 -12.470 -39.701 1.00 49.94 104 PRO A CA 1
ATOM 798 C C . PRO A 1 104 ? 16.724 -13.535 -40.798 1.00 49.94 104 PRO A C 1
ATOM 800 O O . PRO A 1 104 ? 17.638 -13.529 -41.619 1.00 49.94 104 PRO A O 1
ATOM 803 N N . GLN A 1 105 ? 15.777 -14.473 -40.824 1.00 45.19 105 GLN A N 1
ATOM 804 C CA . GLN A 1 105 ? 15.570 -15.303 -42.004 1.00 45.19 105 GLN A CA 1
ATOM 805 C C . GLN A 1 105 ? 14.865 -14.452 -43.056 1.00 45.19 105 GLN A C 1
ATOM 807 O O . GLN A 1 105 ? 13.659 -14.217 -42.984 1.00 45.19 105 GLN A O 1
ATOM 812 N N . ALA A 1 106 ? 15.637 -13.998 -44.041 1.00 52.62 106 ALA A N 1
ATOM 813 C CA . ALA A 1 106 ? 15.113 -13.447 -45.277 1.00 52.62 106 ALA A CA 1
ATOM 814 C C . ALA A 1 106 ? 14.274 -14.524 -45.983 1.00 52.62 106 ALA A C 1
ATOM 816 O O . ALA A 1 106 ? 14.799 -15.449 -46.601 1.00 52.62 106 ALA A O 1
ATOM 817 N N . LYS A 1 107 ? 12.951 -14.416 -45.869 1.00 47.28 107 LYS A N 1
ATOM 818 C CA . LYS A 1 107 ? 12.006 -15.106 -46.745 1.00 47.28 107 LYS A CA 1
ATOM 819 C C . LYS A 1 107 ? 11.189 -14.042 -47.455 1.00 47.28 107 LYS A C 1
ATOM 821 O O . LYS A 1 107 ? 10.425 -13.315 -46.826 1.00 47.28 107 LYS A O 1
ATOM 826 N N . ASN A 1 108 ? 11.409 -13.957 -48.764 1.00 53.88 108 ASN A N 1
ATOM 827 C CA . ASN A 1 108 ? 10.685 -13.107 -49.699 1.00 53.88 108 ASN A CA 1
ATOM 828 C C . ASN A 1 108 ? 9.175 -13.221 -49.452 1.00 53.88 108 ASN A C 1
ATOM 830 O O . ASN A 1 108 ? 8.591 -14.289 -49.639 1.00 53.88 108 ASN A O 1
ATOM 834 N N . ARG A 1 109 ? 8.549 -12.120 -49.028 1.00 40.28 109 ARG A N 1
ATOM 835 C CA . ARG A 1 109 ? 7.093 -11.978 -48.957 1.00 40.28 109 ARG A CA 1
ATOM 836 C C . ARG A 1 109 ? 6.679 -10.827 -49.877 1.00 40.28 109 ARG A C 1
ATOM 838 O O . ARG A 1 109 ? 7.337 -9.788 -49.845 1.00 40.28 109 ARG A O 1
ATOM 845 N N . PRO A 1 110 ? 5.633 -11.005 -50.701 1.00 47.12 110 PRO A N 1
ATOM 846 C CA . PRO A 1 110 ? 5.184 -9.975 -51.624 1.00 47.12 110 PRO A CA 1
ATOM 847 C C . PRO A 1 110 ? 4.653 -8.766 -50.849 1.00 47.12 110 PRO A C 1
ATOM 849 O O . PRO A 1 110 ? 3.911 -8.902 -49.875 1.00 47.12 110 PRO A O 1
ATOM 852 N N . THR A 1 111 ? 5.066 -7.584 -51.295 1.00 47.31 111 THR A N 1
ATOM 853 C CA . THR A 1 111 ? 4.663 -6.273 -50.788 1.00 47.31 111 THR A CA 1
ATOM 854 C C . THR A 1 111 ? 3.188 -6.023 -51.093 1.00 47.31 111 THR A C 1
ATOM 856 O O . THR A 1 111 ? 2.839 -5.618 -52.202 1.00 47.31 111 THR A O 1
ATOM 859 N N . LEU A 1 112 ? 2.315 -6.250 -50.110 1.00 47.44 112 LEU A N 1
ATOM 860 C CA . LEU A 1 112 ? 1.018 -5.585 -50.070 1.00 47.44 112 LEU A CA 1
ATOM 861 C C . LEU A 1 112 ? 1.230 -4.283 -49.294 1.00 47.44 112 LEU A C 1
ATOM 863 O O . LEU A 1 112 ? 1.457 -4.311 -48.086 1.00 47.44 112 LEU A O 1
ATOM 867 N N . ASN A 1 113 ? 1.234 -3.162 -50.013 1.00 49.44 113 ASN A N 1
ATOM 868 C CA . ASN A 1 113 ? 1.331 -1.824 -49.442 1.00 49.44 113 ASN A CA 1
ATOM 869 C C . ASN A 1 113 ? 0.193 -1.619 -48.434 1.00 49.44 113 ASN A C 1
ATOM 871 O O . ASN A 1 113 ? -0.951 -1.388 -48.819 1.00 49.44 113 ASN A O 1
ATOM 875 N N . MET A 1 114 ? 0.504 -1.715 -47.144 1.00 41.00 114 MET A N 1
ATOM 876 C CA . MET A 1 114 ? -0.308 -1.121 -46.093 1.00 41.00 114 MET A CA 1
ATOM 877 C C . MET A 1 114 ? 0.432 0.103 -45.573 1.00 41.00 114 MET A C 1
ATOM 879 O O . MET A 1 114 ? 1.106 0.049 -44.548 1.00 41.00 114 MET A O 1
ATOM 883 N N . ASP A 1 115 ? 0.244 1.223 -46.271 1.00 43.84 115 ASP A N 1
ATOM 884 C CA . ASP A 1 115 ? 0.415 2.575 -45.726 1.00 43.84 115 ASP A CA 1
ATOM 885 C C . ASP A 1 115 ? -0.698 2.873 -44.701 1.00 43.84 115 ASP A C 1
ATOM 887 O O . ASP A 1 115 ? -1.410 3.871 -44.771 1.00 43.84 115 ASP A O 1
ATOM 891 N N . ALA A 1 116 ? -0.886 1.983 -43.728 1.00 52.72 116 ALA A N 1
ATOM 892 C CA . ALA A 1 116 ? -1.628 2.296 -42.522 1.00 52.72 116 ALA A CA 1
ATOM 893 C C . ALA A 1 116 ? -0.594 2.769 -41.505 1.00 52.72 116 ALA A C 1
ATOM 895 O O . ALA A 1 116 ? -0.141 2.004 -40.653 1.00 52.72 116 ALA A O 1
ATOM 896 N N . ALA A 1 117 ? -0.172 4.030 -41.644 1.00 58.81 117 ALA A N 1
ATOM 897 C CA . ALA A 1 117 ? 0.551 4.715 -40.587 1.00 58.81 117 ALA A CA 1
ATOM 898 C C . ALA A 1 117 ? -0.251 4.511 -39.295 1.00 58.81 117 ALA A C 1
ATOM 900 O O . ALA A 1 117 ? -1.391 4.968 -39.202 1.00 58.81 117 ALA A O 1
ATOM 901 N N . GLN A 1 118 ? 0.300 3.751 -38.341 1.00 61.19 118 GLN A N 1
ATOM 902 C CA . GLN A 1 118 ? -0.302 3.602 -37.022 1.00 61.19 118 GLN A CA 1
ATOM 903 C C . GLN A 1 118 ? -0.486 5.009 -36.472 1.00 61.19 118 GLN A C 1
ATOM 905 O O . GLN A 1 118 ? 0.494 5.696 -36.174 1.00 61.19 118 GLN A O 1
ATOM 910 N N . ALA A 1 119 ? -1.742 5.449 -36.412 1.00 68.06 119 ALA A N 1
ATOM 911 C CA . ALA A 1 119 ? -2.072 6.748 -35.873 1.00 68.06 119 ALA A CA 1
ATOM 912 C C . ALA A 1 119 ? -1.474 6.817 -34.461 1.00 68.06 119 ALA A C 1
ATOM 914 O O . ALA A 1 119 ? -1.634 5.870 -33.678 1.00 68.06 119 ALA A O 1
ATOM 915 N N . PRO A 1 120 ? -0.716 7.874 -34.138 1.00 73.50 120 PRO A N 1
ATOM 916 C CA . PRO A 1 120 ? -0.100 7.973 -32.832 1.00 73.50 120 PRO A CA 1
ATOM 917 C C . PRO A 1 120 ? -1.194 7.959 -31.760 1.00 73.50 120 PRO A C 1
ATOM 919 O O . PRO A 1 120 ? -2.291 8.465 -31.970 1.00 73.50 120 PRO A O 1
ATOM 922 N N . TRP A 1 121 ? -0.900 7.374 -30.600 1.00 74.06 121 TRP A N 1
ATOM 923 C CA . TRP A 1 121 ? -1.875 7.088 -29.534 1.00 74.06 121 TRP A CA 1
ATOM 924 C C . TRP A 1 121 ? -2.695 8.304 -29.053 1.00 74.06 121 TRP A C 1
ATOM 926 O O . TRP A 1 121 ? -3.754 8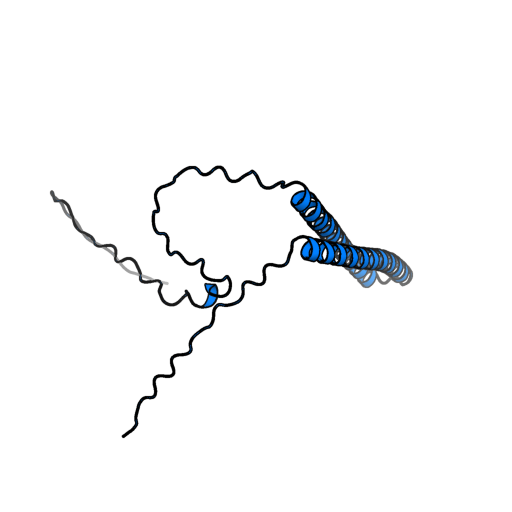.137 -28.453 1.00 74.06 121 TRP A O 1
ATOM 936 N N . TRP A 1 122 ? -2.235 9.526 -29.330 1.00 74.06 122 TRP A N 1
ATOM 937 C CA . TRP A 1 122 ? -2.945 10.770 -29.031 1.00 74.06 122 TRP A CA 1
ATOM 938 C C . TRP A 1 122 ? -4.025 11.147 -30.068 1.00 74.06 122 TRP A C 1
ATOM 940 O O . TRP A 1 122 ? -4.863 12.005 -29.793 1.00 74.06 122 TRP A O 1
ATOM 950 N N . ASP A 1 123 ? -4.057 10.503 -31.238 1.00 76.44 123 ASP A N 1
ATOM 951 C CA . ASP A 1 123 ? -4.988 10.778 -32.348 1.00 76.44 123 ASP A CA 1
ATOM 952 C C . ASP A 1 123 ? -6.393 10.159 -32.147 1.00 76.44 123 ASP A C 1
ATOM 954 O O . ASP A 1 123 ? -7.354 10.456 -32.864 1.00 76.44 123 ASP A O 1
ATOM 958 N N . VAL A 1 124 ? -6.561 9.364 -31.083 1.00 69.12 124 VAL A N 1
ATOM 959 C CA . VAL A 1 124 ? -7.853 8.801 -30.639 1.00 69.12 124 VAL A CA 1
ATOM 960 C C . VAL A 1 124 ? -8.880 9.901 -30.334 1.00 69.12 124 VAL A C 1
ATOM 962 O O . VAL A 1 124 ? -10.083 9.708 -30.514 1.00 69.12 124 VAL A O 1
ATOM 965 N N . TYR A 1 125 ? -8.422 11.088 -29.930 1.00 60.88 125 TYR A N 1
ATOM 966 C CA . TYR A 1 125 ? -9.297 12.214 -29.597 1.00 60.88 125 TYR A CA 1
ATOM 967 C C . TYR A 1 125 ? -9.752 13.029 -30.814 1.00 60.88 125 TYR A C 1
ATOM 969 O O . TYR A 1 125 ? -10.743 13.750 -30.719 1.00 60.88 125 TYR A O 1
ATOM 977 N N . ARG A 1 126 ? -9.070 12.913 -31.963 1.00 57.84 126 ARG A N 1
ATOM 978 C CA . ARG A 1 126 ? -9.420 13.651 -33.192 1.00 57.84 126 ARG A CA 1
ATOM 979 C C . ARG A 1 126 ? -10.373 12.883 -34.104 1.00 57.84 126 ARG A C 1
ATOM 981 O O . ARG A 1 126 ? -11.098 13.489 -34.884 1.00 57.84 126 ARG A O 1
ATOM 988 N N . SER A 1 127 ? -10.427 11.560 -33.973 1.00 56.06 127 SER A N 1
ATOM 989 C CA . SER A 1 127 ? -11.126 10.679 -34.918 1.00 56.06 127 SER A CA 1
ATOM 990 C C . SER A 1 127 ? -12.657 10.606 -34.753 1.00 56.06 127 SER A C 1
ATOM 992 O O . SER A 1 127 ? -13.301 9.791 -35.410 1.00 56.06 127 SER A O 1
ATOM 994 N N . ARG A 1 128 ? -13.292 11.442 -33.914 1.00 56.62 128 ARG A N 1
ATOM 995 C CA . ARG A 1 128 ? -14.758 11.386 -33.707 1.00 56.62 128 ARG A CA 1
ATOM 996 C C . ARG A 1 128 ? -15.606 12.084 -34.774 1.00 56.62 128 ARG A C 1
ATOM 998 O O . ARG A 1 128 ? -16.823 11.949 -34.721 1.00 56.62 128 ARG A O 1
ATOM 1005 N N . THR A 1 129 ? -15.020 12.775 -35.752 1.00 53.59 129 THR A N 1
ATOM 1006 C CA . THR A 1 129 ? -15.807 13.587 -36.707 1.00 53.59 129 THR A CA 1
ATOM 1007 C C . THR A 1 129 ? -16.011 12.968 -38.093 1.00 53.59 129 THR A C 1
ATOM 1009 O O . THR A 1 129 ? -16.718 13.552 -38.908 1.00 53.59 129 THR A O 1
ATOM 1012 N N . HIS A 1 130 ? -15.484 11.770 -38.367 1.00 49.19 130 HIS A N 1
ATOM 1013 C CA . HIS A 1 130 ? -15.727 11.066 -39.637 1.00 49.19 130 HIS A CA 1
ATOM 1014 C C . HIS A 1 130 ? -16.213 9.627 -39.433 1.00 49.19 130 HIS A C 1
ATOM 1016 O O . HIS A 1 130 ? -15.771 8.704 -40.108 1.00 49.19 130 HIS A O 1
ATOM 1022 N N . ALA A 1 131 ? -17.186 9.431 -38.541 1.00 44.28 131 ALA A N 1
ATOM 1023 C CA . ALA A 1 131 ? -18.088 8.287 -38.648 1.00 44.28 131 ALA A CA 1
ATOM 1024 C C . ALA A 1 131 ? -19.116 8.589 -39.754 1.00 44.28 131 ALA A C 1
ATOM 1026 O O . ALA A 1 131 ? -20.275 8.905 -39.492 1.00 44.28 131 ALA A O 1
ATOM 1027 N N . GLY A 1 132 ? -18.658 8.561 -41.009 1.00 40.69 132 GLY A N 1
ATOM 1028 C CA . GLY A 1 132 ? -19.551 8.476 -42.156 1.00 40.69 132 GLY A CA 1
ATOM 1029 C C . GLY A 1 132 ? -20.314 7.160 -42.054 1.00 40.69 132 GLY A C 1
ATOM 1030 O O . GLY A 1 132 ? -19.727 6.089 -42.186 1.00 40.69 132 GLY A O 1
ATOM 1031 N N . LEU A 1 133 ? -21.605 7.253 -41.747 1.00 41.75 133 LEU A N 1
ATOM 1032 C CA . LEU A 1 133 ? -22.540 6.134 -41.732 1.00 41.75 133 LEU A CA 1
ATOM 1033 C C . LEU A 1 133 ? -22.418 5.337 -43.044 1.00 41.75 133 LEU A C 1
ATOM 1035 O O . LEU A 1 133 ? -22.547 5.940 -44.115 1.00 41.75 133 LEU A O 1
ATOM 1039 N N . PRO A 1 134 ? -22.228 4.006 -43.019 1.00 44.84 134 PRO A N 1
ATOM 1040 C CA . PRO A 1 134 ? -22.459 3.212 -44.210 1.00 44.84 134 PRO A CA 1
ATOM 1041 C C . PRO A 1 134 ? -23.960 3.242 -44.526 1.00 44.84 134 PRO A C 1
ATOM 1043 O O . PRO A 1 134 ? -24.779 2.615 -43.853 1.00 44.84 134 PRO A O 1
ATOM 1046 N N . VAL A 1 135 ? -24.316 3.997 -45.567 1.00 43.62 135 VAL A N 1
ATOM 1047 C CA . VAL A 1 135 ? -25.591 3.880 -46.278 1.00 43.62 135 VAL A CA 1
ATOM 1048 C C . VAL A 1 135 ? -25.748 2.419 -46.693 1.00 43.62 135 VAL A C 1
ATOM 1050 O O . VAL A 1 135 ? -25.036 1.925 -47.567 1.00 43.62 135 VAL A O 1
ATOM 1053 N N . SER A 1 136 ? -26.684 1.719 -46.054 1.00 40.22 136 SER A N 1
ATOM 1054 C CA . SER A 1 136 ? -27.158 0.426 -46.535 1.00 40.22 136 SER A CA 1
ATOM 1055 C C . SER A 1 136 ? -27.910 0.668 -47.840 1.00 40.22 136 SER A C 1
ATOM 1057 O O . SER A 1 136 ? -29.060 1.102 -47.847 1.00 40.22 136 SER A O 1
ATOM 1059 N N . ARG A 1 137 ? -27.227 0.444 -48.965 1.00 36.88 137 ARG A N 1
ATOM 1060 C CA . ARG A 1 137 ? -27.841 0.434 -50.290 1.00 36.88 137 ARG A CA 1
ATOM 1061 C C . ARG A 1 137 ? -28.638 -0.859 -50.429 1.00 36.88 137 ARG A C 1
ATOM 1063 O O . ARG A 1 137 ? -28.074 -1.927 -50.642 1.00 36.88 137 ARG A O 1
ATOM 1070 N N . ALA A 1 138 ? -29.953 -0.732 -50.294 1.00 45.84 138 ALA A N 1
ATOM 1071 C CA . ALA A 1 138 ? -30.907 -1.720 -50.769 1.00 45.84 138 ALA A CA 1
ATOM 1072 C C . ALA A 1 138 ? -30.813 -1.881 -52.302 1.00 45.84 138 ALA A C 1
ATOM 1074 O O . ALA A 1 138 ? -30.505 -0.928 -53.024 1.00 45.84 138 ALA A O 1
ATOM 1075 N N . GLY A 1 139 ? -31.102 -3.093 -52.775 1.00 36.19 139 GLY A N 1
ATOM 1076 C CA . GLY A 1 139 ? -31.212 -3.474 -54.187 1.00 36.19 139 GLY A CA 1
ATOM 1077 C C . GLY A 1 139 ? -31.102 -4.997 -54.322 1.00 36.19 139 GLY A C 1
ATOM 1078 O O . GLY A 1 139 ? -30.015 -5.510 -54.539 1.00 36.19 139 GLY A O 1
ATOM 1079 N N . SER A 1 140 ? -32.116 -5.756 -53.901 1.00 40.84 140 SER A N 1
ATOM 1080 C CA . SER A 1 140 ? -33.266 -6.196 -54.717 1.00 40.84 140 SER A CA 1
ATOM 1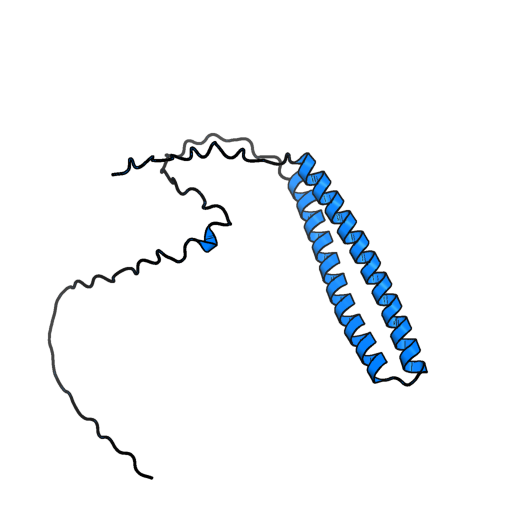081 C C . SER A 1 140 ? -32.935 -7.369 -55.643 1.00 40.84 140 SER A C 1
ATOM 1083 O O . SER A 1 140 ? -32.323 -7.185 -56.688 1.00 40.84 140 SER A O 1
ATOM 1085 N N . THR A 1 141 ? -33.471 -8.549 -55.318 1.00 39.53 141 THR A N 1
ATOM 1086 C CA . THR A 1 141 ? -34.007 -9.470 -56.330 1.00 39.53 141 THR A CA 1
ATOM 1087 C C . THR A 1 141 ? -35.438 -9.863 -55.932 1.00 39.53 141 THR A C 1
ATOM 1089 O O . THR A 1 141 ? -35.6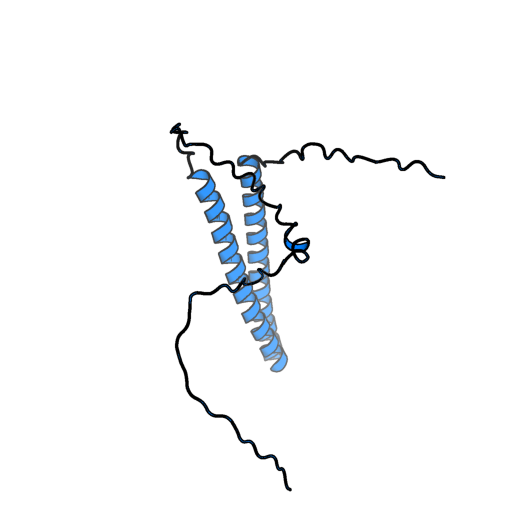83 -10.272 -54.803 1.00 39.53 141 THR A O 1
ATOM 1092 N N . LEU A 1 142 ? -36.353 -9.541 -56.858 1.00 36.72 142 LEU A N 1
ATOM 1093 C CA . LEU A 1 142 ? -37.667 -10.111 -57.219 1.00 36.72 142 LEU A CA 1
ATOM 1094 C C . LEU A 1 142 ? -38.453 -10.925 -56.165 1.00 36.72 142 LEU A C 1
ATOM 1096 O O . LEU A 1 142 ? -37.978 -11.939 -55.678 1.00 36.72 142 LEU A O 1
ATOM 1100 N N . SER A 1 143 ? -39.638 -10.459 -55.739 1.00 40.72 143 SER A N 1
ATOM 1101 C CA . SER A 1 143 ? -40.978 -10.693 -56.350 1.00 40.72 143 SER A CA 1
ATOM 1102 C C . SER A 1 143 ? -41.453 -12.150 -56.317 1.00 40.72 143 SER A C 1
ATOM 1104 O O . SER A 1 143 ? -40.975 -12.943 -57.115 1.00 40.72 143 SER A O 1
ATOM 1106 N N . ASP A 1 144 ? -42.442 -12.469 -55.468 1.00 34.53 144 ASP A N 1
ATOM 1107 C CA . ASP A 1 144 ? -43.813 -12.723 -55.945 1.00 34.53 144 ASP A CA 1
ATOM 1108 C C . ASP A 1 144 ? -44.852 -12.822 -54.802 1.00 34.53 144 ASP A C 1
ATOM 1110 O O . ASP A 1 144 ? -44.542 -13.310 -53.722 1.00 34.53 144 ASP A O 1
ATOM 1114 N N . TYR A 1 145 ? -46.051 -12.288 -55.088 1.00 35.72 145 TYR A N 1
ATOM 1115 C CA . TYR A 1 145 ? -47.396 -12.373 -54.464 1.00 35.72 145 TYR A CA 1
ATOM 1116 C C . TYR A 1 145 ? -47.554 -12.947 -53.036 1.00 35.72 145 TYR A C 1
ATOM 1118 O O . TYR A 1 145 ? -47.118 -14.043 -52.731 1.00 35.72 145 TYR A O 1
ATOM 1126 N N . GLY A 1 146 ? -48.311 -12.356 -52.110 1.00 32.84 146 GLY A N 1
ATOM 1127 C CA . GLY A 1 146 ? -49.487 -11.497 -52.227 1.00 32.84 146 GLY A CA 1
ATOM 1128 C C . GLY A 1 146 ? -50.433 -11.783 -51.042 1.00 32.84 146 GLY A C 1
ATOM 1129 O O . GLY A 1 146 ? -50.260 -12.770 -50.337 1.00 32.84 146 GLY A O 1
ATOM 1130 N N . ALA A 1 147 ? -51.454 -10.935 -50.883 1.00 36.03 147 ALA A N 1
ATOM 1131 C CA . ALA A 1 147 ? -52.552 -10.988 -49.898 1.00 36.03 147 ALA A CA 1
ATOM 1132 C C . ALA A 1 147 ? -52.224 -10.423 -48.492 1.00 36.03 147 ALA A C 1
ATOM 1134 O O . ALA A 1 147 ? -51.552 -11.044 -47.684 1.00 36.03 147 ALA A O 1
ATOM 1135 N N . ARG A 1 148 ? -52.548 -9.149 -48.225 1.00 36.69 148 ARG A N 1
ATOM 1136 C CA . ARG A 1 148 ? -53.880 -8.610 -47.839 1.00 36.69 148 ARG A CA 1
ATOM 1137 C C . ARG A 1 148 ? -54.195 -8.835 -46.353 1.00 36.69 148 ARG A C 1
ATOM 1139 O O . ARG A 1 148 ? -54.576 -9.931 -45.970 1.00 36.69 148 ARG A O 1
ATOM 1146 N N . ASN A 1 149 ? -54.102 -7.765 -45.559 1.00 36.59 149 ASN A N 1
ATOM 1147 C CA . ASN A 1 149 ? -55.228 -7.113 -44.861 1.00 36.59 149 ASN A CA 1
ATOM 1148 C C . ASN A 1 149 ? -54.706 -6.270 -43.682 1.00 36.59 149 ASN A C 1
ATOM 1150 O O . ASN A 1 149 ? -54.140 -6.787 -42.726 1.00 36.59 149 ASN A O 1
ATOM 1154 N N . ALA A 1 150 ? -54.924 -4.961 -43.768 1.00 40.50 150 ALA A N 1
ATOM 1155 C CA . ALA A 1 150 ? -55.132 -4.083 -42.614 1.00 40.50 150 ALA A CA 1
ATOM 1156 C C . ALA A 1 150 ? -56.662 -3.923 -42.424 1.00 40.50 150 ALA A C 1
ATOM 1158 O O . ALA A 1 150 ? -57.390 -4.393 -43.307 1.00 40.50 150 ALA A O 1
ATOM 1159 N N . PRO A 1 151 ? -57.183 -3.186 -41.423 1.00 53.19 151 PRO A N 1
ATOM 1160 C CA . PRO A 1 151 ? -56.586 -2.624 -40.199 1.00 53.19 151 PRO A CA 1
ATOM 1161 C C . PRO A 1 151 ? -57.412 -3.006 -38.937 1.00 53.19 151 PRO A C 1
ATOM 1163 O O . PRO A 1 151 ? -58.395 -3.725 -39.047 1.00 53.19 151 PRO A O 1
ATOM 1166 N N . GLU A 1 152 ? -57.025 -2.545 -37.740 1.00 41.09 152 GLU A N 1
ATOM 1167 C CA . GLU A 1 152 ? -57.862 -1.672 -36.881 1.00 41.09 152 GLU A CA 1
ATOM 1168 C C . GLU A 1 152 ? -57.284 -1.509 -35.459 1.00 41.09 152 GLU A C 1
ATOM 1170 O O . GLU A 1 152 ? -56.982 -2.468 -34.752 1.00 41.09 152 GLU A O 1
ATOM 1175 N N . LEU A 1 153 ? -57.132 -0.243 -35.060 1.00 46.62 153 LEU A N 1
ATOM 1176 C CA . LEU A 1 153 ? -57.076 0.217 -33.670 1.00 46.62 153 LEU A CA 1
ATOM 1177 C C . LEU A 1 153 ? -58.515 0.319 -33.142 1.00 46.62 153 LEU A C 1
ATOM 1179 O O . LEU A 1 153 ? -59.427 0.576 -33.928 1.00 46.62 153 LEU A O 1
ATOM 1183 N N . PRO A 1 154 ? -58.704 0.312 -31.814 1.00 54.56 154 PRO A N 1
ATOM 1184 C CA . PRO A 1 154 ? -59.225 1.552 -31.249 1.00 54.56 154 PRO A CA 1
ATOM 1185 C C . PRO A 1 154 ? -58.571 1.999 -29.934 1.00 54.56 154 PRO A C 1
ATOM 1187 O O . PRO A 1 154 ? -58.185 1.232 -29.058 1.00 54.56 154 PRO A O 1
ATOM 1190 N N . THR A 1 155 ? -58.500 3.320 -29.865 1.00 50.59 155 THR A N 1
ATOM 1191 C CA . THR A 1 155 ? -58.305 4.260 -28.757 1.00 50.59 155 THR A CA 1
ATOM 1192 C C . THR A 1 155 ? -59.245 4.099 -27.552 1.00 50.59 155 THR A C 1
ATOM 1194 O O . THR A 1 155 ? -60.390 3.690 -27.716 1.00 50.59 155 THR A O 1
ATOM 1197 N N . GLY A 1 156 ? -58.799 4.625 -26.398 1.00 39.66 156 GLY A N 1
ATOM 1198 C CA . GLY A 1 156 ? -59.623 5.086 -25.256 1.00 39.66 156 GLY A CA 1
ATOM 1199 C C . GLY A 1 156 ? -59.272 4.346 -23.960 1.00 39.66 156 GLY A C 1
ATOM 1200 O O . GLY A 1 156 ? -59.528 3.157 -23.863 1.00 39.66 156 GLY A O 1
ATOM 1201 N N . VAL A 1 157 ? -58.527 4.894 -22.989 1.00 44.78 157 VAL A N 1
ATOM 1202 C CA . VAL A 1 157 ? -58.816 6.030 -22.080 1.00 44.78 157 VAL A CA 1
ATOM 1203 C C . VAL A 1 157 ? -60.235 6.004 -21.524 1.00 44.78 157 VAL A C 1
ATOM 1205 O O . VAL A 1 157 ? -61.165 6.306 -22.263 1.00 44.78 157 VAL A O 1
ATOM 1208 N N . SER A 1 158 ? -60.356 5.729 -20.219 1.00 42.62 158 SER A N 1
ATOM 1209 C CA . SER A 1 158 ? -61.190 6.484 -19.267 1.00 42.62 158 SER A CA 1
ATOM 1210 C C . SER A 1 158 ? -60.960 5.987 -17.812 1.00 42.62 158 SER A C 1
ATOM 1212 O O . SER A 1 158 ? -60.234 5.009 -17.652 1.00 42.62 158 SER A O 1
ATOM 1214 N N . PRO A 1 159 ? -61.463 6.709 -16.785 1.00 56.12 159 PRO A N 1
ATOM 1215 C CA . PRO A 1 159 ? -60.754 7.127 -15.561 1.00 56.12 159 PRO A CA 1
ATOM 1216 C C . PRO A 1 159 ? -60.637 6.101 -14.428 1.00 56.12 159 PRO A C 1
ATOM 1218 O O . PRO A 1 159 ? -61.467 5.169 -14.363 1.00 56.12 159 PRO A O 1
#

Radius of gyration: 33.31 Å; chains: 1; bounding box: 82×58×83 Å